Protein AF-A0A6N2AFA0-F1 (afdb_monomer)

Foldseek 3Di:
DDQQLWDWDWDDDDQGIKIKIKGWARPDDNVVSVVVVVVVVVVCCVPVPPPQWDWDDDPTMIMIMHSDDPFQDQDLPDDDDDDDPDDDPDNVQQVVVVVVQLLVQLLCLLPVQQNSKDKDWDQTPPRDIDIDMAGDRSRYHSVSSSVSSVVVD

InterPro domains:
  IPR002902 Gnk2-homologous domain [PF01657] (4-68)
  IPR002902 Gnk2-homologous domain [PF01657] (87-151)
  IPR002902 Gnk2-homologous domain [PS51473] (1-70)
  IPR002902 Gnk2-homologous domain [PS51473] (76-153)
  IPR038408 Gnk2-homologous domain superfamily [G3DSA:3.30.430.20] (1-69)
  IPR038408 Gnk2-homologous domain superfamily [G3DSA:3.30.430.20] (79-153)

Radius of gyration: 17.1 Å; Cα contacts (8 Å, |Δi|>4): 251; chains: 1; bounding box: 39×31×53 Å

Nearest PDB structures (foldseek):
  6grf-assembly1_A  TM=8.816E-01  e=1.588E-07  Arabidopsis thaliana
  6grf-assembly3_C  TM=8.808E-01  e=1.90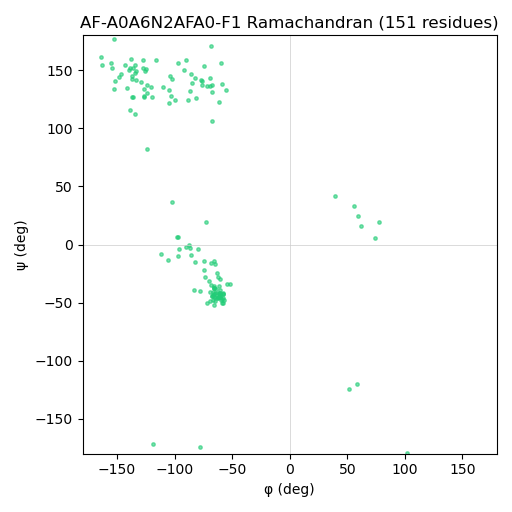7E-07  Arabidopsis thaliana
  6grf-assembly2_B  TM=8.546E-01  e=1.588E-07  Arabidopsis thaliana
  6gre-assembly2_B  TM=7.653E-01  e=1.495E-07  Arabidopsis thaliana
  6gre-assembly1_A  TM=7.034E-01  e=1.907E-07  Arabidopsis thaliana

Secondary structure (DSSP, 8-state):
--TTSEEEEEESSGGG-EEEEEEE-TTS-HHHHHHHHHHHHHHHHHHTTT-SEEEEEETTEEEEEESS--TT-----S-------SPPSSHHHHHHHHHHHHHHHHHHHHHSTTT-EEEEEEE-GGGPEEEEEEE--TTS-HHHHHHHHHT--

Solvent-accessible surface area (backbone atoms only — not comparable to full-atom values): 8879 Å² total; per-residue (Å²): 108,54,99,60,39,40,37,73,52,73,48,74,60,82,93,59,26,37,26,39,43,38,38,30,40,69,92,51,57,66,65,64,27,51,53,41,48,54,52,50,54,56,48,49,59,66,75,48,60,94,51,68,52,52,75,48,84,51,100,43,25,38,43,35,39,24,60,53,90,58,83,60,50,88,69,84,68,90,78,83,91,84,79,79,90,72,80,66,94,48,54,69,62,39,48,54,54,48,52,57,50,50,58,52,29,38,56,49,12,27,67,39,67,67,54,13,39,28,68,56,73,46,81,40,63,94,86,37,73,46,75,51,72,46,73,46,69,53,63,44,53,47,65,50,30,38,57,52,49,60,76,69,109

Organism: Solanum chilense (NCBI:txid4083)

Mean predicted aligned error: 3.6 Å

Structure (mmCIF, N/CA/C/O backbone):
data_AF-A0A6N2AFA0-F1
#
_entry.id   AF-A0A6N2AFA0-F1
#
loop_
_atom_site.group_PDB
_atom_site.id
_atom_site.type_symbol
_atom_site.label_atom_id
_atom_site.label_alt_id
_atom_site.label_comp_id
_atom_site.label_asym_id
_atom_site.label_entity_id
_atom_site.label_seq_id
_atom_site.pdbx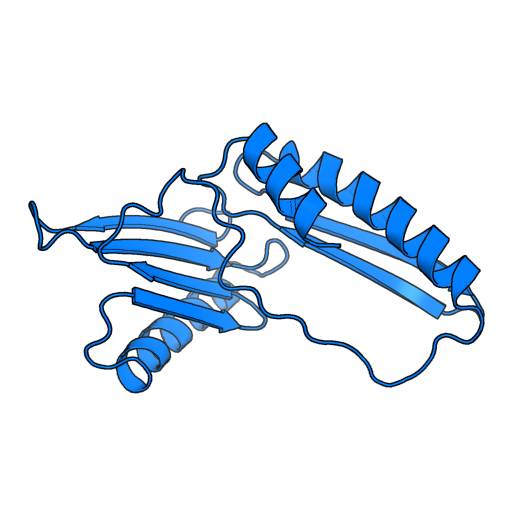_PDB_ins_code
_atom_site.Cartn_x
_atom_site.Cartn_y
_atom_site.Cartn_z
_atom_site.occupancy
_atom_site.B_iso_or_equiv
_atom_site.auth_seq_id
_atom_site.auth_comp_id
_atom_site.auth_asym_id
_atom_site.auth_atom_id
_atom_site.pdbx_PDB_model_num
ATOM 1 N N . MET A 1 1 ? -14.681 7.658 5.934 1.00 85.12 1 MET A N 1
ATOM 2 C CA . MET A 1 1 ? -13.615 7.542 4.925 1.00 85.12 1 MET A CA 1
ATOM 3 C C . MET A 1 1 ? -13.276 8.930 4.442 1.00 85.12 1 MET A C 1
ATOM 5 O O . MET A 1 1 ? -14.205 9.679 4.152 1.00 85.12 1 MET A O 1
ATOM 9 N N . ASP A 1 2 ? -11.996 9.277 4.452 1.00 90.50 2 ASP A N 1
ATOM 10 C CA . ASP A 1 2 ? -11.500 10.573 3.990 1.00 90.50 2 ASP A CA 1
ATOM 11 C C . ASP A 1 2 ? -11.433 10.656 2.451 1.00 90.50 2 ASP A C 1
ATOM 13 O O . ASP A 1 2 ? -11.902 9.763 1.737 1.00 90.50 2 ASP A O 1
ATOM 17 N N . SER A 1 3 ? -10.885 11.757 1.931 1.00 90.00 3 SER A N 1
ATOM 18 C CA . SER A 1 3 ? -10.718 11.983 0.491 1.00 90.00 3 SER A CA 1
ATOM 19 C C . SER A 1 3 ? -9.683 11.069 -0.169 1.00 90.00 3 SER A C 1
ATOM 21 O O . SER A 1 3 ? -9.691 10.966 -1.391 1.00 90.00 3 SER A O 1
ATOM 23 N N . PHE A 1 4 ? -8.819 10.409 0.608 1.00 90.69 4 PHE A N 1
ATOM 24 C CA . PHE A 1 4 ? -7.799 9.474 0.124 1.00 90.69 4 PHE A CA 1
ATOM 25 C C . PHE A 1 4 ? -8.243 8.010 0.238 1.00 90.69 4 PHE A C 1
ATOM 27 O O . PHE A 1 4 ? -7.461 7.101 -0.022 1.00 90.69 4 PHE A O 1
ATOM 34 N N . GLY A 1 5 ? -9.502 7.761 0.611 1.00 94.44 5 GLY A N 1
ATOM 35 C CA . GLY A 1 5 ? -10.035 6.406 0.700 1.00 94.44 5 GLY A CA 1
ATOM 36 C C . GLY A 1 5 ? -9.586 5.653 1.952 1.00 94.44 5 GLY A C 1
ATOM 37 O O . GLY A 1 5 ? -9.673 4.427 1.981 1.00 94.44 5 GLY A O 1
ATOM 38 N N . PHE A 1 6 ? -9.129 6.359 2.989 1.00 96.88 6 PHE A N 1
ATOM 39 C CA . PHE A 1 6 ? -8.726 5.765 4.257 1.00 96.88 6 PHE A CA 1
ATOM 40 C C . PHE A 1 6 ? -9.781 5.973 5.352 1.00 96.88 6 PHE A C 1
ATOM 42 O O . PHE A 1 6 ? -10.511 6.971 5.406 1.00 96.88 6 PHE A O 1
ATOM 49 N N . TYR A 1 7 ? -9.913 4.984 6.229 1.00 96.69 7 TYR A N 1
ATOM 50 C CA . TYR A 1 7 ? -10.758 5.037 7.412 1.00 96.69 7 TYR A CA 1
ATOM 51 C C . TYR A 1 7 ? -10.207 4.110 8.486 1.00 96.69 7 TYR A C 1
ATOM 53 O O . TYR A 1 7 ? -9.928 2.943 8.221 1.00 96.69 7 TYR A O 1
ATOM 61 N N . ASN A 1 8 ? -10.138 4.603 9.716 1.00 96.94 8 ASN A N 1
ATOM 62 C CA . ASN A 1 8 ? -9.902 3.775 10.881 1.00 96.94 8 ASN A CA 1
ATOM 63 C C . ASN A 1 8 ? -10.869 4.148 12.009 1.00 96.94 8 ASN A C 1
ATOM 65 O O . ASN A 1 8 ? -11.423 5.250 12.047 1.00 96.94 8 ASN A O 1
ATOM 69 N N . SER A 1 9 ? -11.138 3.197 12.896 1.00 96.25 9 SER A N 1
ATOM 70 C CA . SER A 1 9 ? -11.951 3.433 14.088 1.00 96.25 9 SER A CA 1
ATOM 71 C C . SER A 1 9 ? -11.745 2.320 15.103 1.00 96.25 9 SER A C 1
ATOM 73 O O . SER A 1 9 ? -11.433 1.191 14.726 1.00 96.25 9 SER A O 1
ATOM 75 N N . SER A 1 10 ? -11.967 2.633 16.376 1.00 96.50 10 SER A N 1
ATOM 76 C CA . SER A 1 10 ? -12.057 1.652 17.453 1.00 96.50 10 SER A CA 1
ATOM 77 C C . SER A 1 10 ? -13.390 1.818 18.172 1.00 96.50 10 SER A C 1
ATOM 79 O O . SER A 1 10 ? -13.816 2.941 18.443 1.00 96.50 10 SER A O 1
ATOM 81 N N . MET A 1 11 ? -14.047 0.708 18.490 1.00 95.25 11 MET A N 1
ATOM 82 C CA . MET A 1 11 ? -15.324 0.680 19.205 1.00 95.25 11 MET A CA 1
ATOM 83 C C . MET A 1 11 ? -15.306 -0.397 20.287 1.00 95.25 11 MET A C 1
ATOM 85 O O . MET A 1 11 ? -14.640 -1.411 20.120 1.00 95.25 11 MET A O 1
ATOM 89 N N . GLY A 1 12 ? -16.072 -0.206 21.362 1.00 93.81 12 GLY A N 1
ATOM 90 C CA . GLY A 1 12 ? -16.128 -1.136 22.496 1.00 93.81 12 GLY A CA 1
ATOM 91 C C . GLY A 1 12 ? -15.312 -0.662 23.700 1.00 93.81 12 GLY A C 1
ATOM 92 O O . GLY A 1 12 ? -14.745 0.430 23.691 1.00 93.81 12 GLY A O 1
ATOM 93 N N . LEU A 1 13 ? -15.310 -1.466 24.765 1.00 90.31 13 LEU A N 1
ATOM 94 C CA . LEU A 1 13 ? -14.609 -1.181 26.018 1.00 90.31 13 LEU A CA 1
ATOM 95 C C . LEU A 1 13 ? -13.839 -2.422 26.474 1.00 90.31 13 LEU A C 1
ATOM 97 O O . LEU A 1 13 ? -14.349 -3.538 26.393 1.00 90.31 13 LEU A O 1
ATOM 101 N N . ASN A 1 14 ? -12.639 -2.223 27.024 1.00 87.69 14 ASN A N 1
ATOM 102 C CA . ASN A 1 14 ? -11.805 -3.293 27.582 1.00 87.69 14 ASN A CA 1
ATOM 103 C C . ASN A 1 14 ? -11.612 -4.453 26.582 1.00 87.69 14 ASN A C 1
ATOM 105 O O . ASN A 1 14 ? -11.177 -4.224 25.453 1.00 87.69 14 ASN A O 1
ATOM 109 N N . SER A 1 15 ? -11.951 -5.685 26.978 1.00 87.31 15 SER A N 1
ATOM 110 C CA . SER A 1 15 ? -11.832 -6.901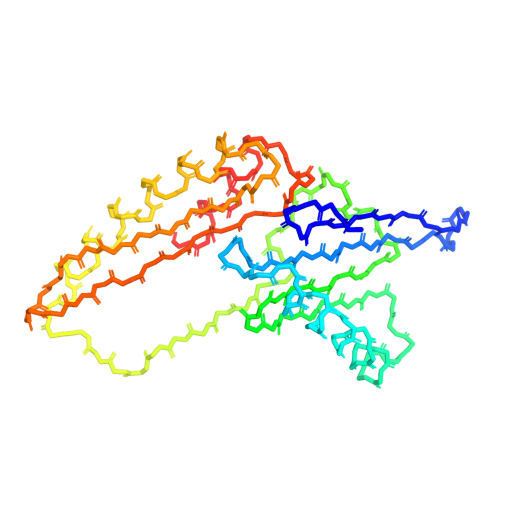 26.163 1.00 87.31 15 SER A CA 1
ATOM 111 C C . SER A 1 15 ? -12.749 -6.945 24.939 1.00 87.31 15 SER A C 1
ATOM 113 O O . SER A 1 15 ? -12.528 -7.782 24.068 1.00 87.31 15 SER A O 1
ATOM 115 N N . ASP A 1 16 ? -13.747 -6.060 24.870 1.00 90.50 16 ASP A N 1
ATOM 116 C CA . ASP A 1 16 ? -14.708 -5.989 23.765 1.00 90.50 16 ASP A CA 1
ATOM 117 C C . ASP A 1 16 ? -14.320 -4.925 22.726 1.00 90.50 16 ASP A C 1
ATOM 119 O O . ASP A 1 16 ? -15.092 -4.630 21.814 1.00 90.50 16 ASP A O 1
ATOM 123 N N . THR A 1 17 ? -13.135 -4.320 22.868 1.00 95.06 17 THR A N 1
ATOM 124 C CA . THR A 1 17 ? -12.626 -3.339 21.906 1.00 95.06 17 THR A CA 1
ATOM 125 C C . THR A 1 17 ? -12.326 -4.013 20.570 1.00 95.06 17 THR A C 1
ATOM 127 O O . THR A 1 17 ? -11.640 -5.031 20.516 1.00 95.06 17 THR A O 1
ATOM 130 N N . VAL A 1 18 ? -12.807 -3.416 19.484 1.00 95.81 18 VAL A N 1
ATOM 131 C CA . VAL A 1 18 ? -12.519 -3.812 18.106 1.00 95.81 18 VAL A CA 1
ATOM 132 C C . VAL A 1 18 ? -12.003 -2.600 17.349 1.00 95.81 18 VAL A C 1
ATOM 134 O O . VAL A 1 18 ? -12.659 -1.560 17.318 1.00 95.81 18 VAL A O 1
ATOM 137 N N . SER A 1 19 ? -10.850 -2.755 16.710 1.00 96.88 19 SER A N 1
ATOM 138 C CA . SER A 1 19 ? -10.262 -1.779 15.801 1.00 96.88 19 SER A CA 1
ATOM 139 C C . SER A 1 19 ? -10.479 -2.203 14.353 1.00 96.88 19 SER A C 1
ATOM 141 O O . SER A 1 19 ? -10.398 -3.387 14.021 1.00 96.88 19 SER A O 1
ATOM 143 N N . VAL A 1 20 ? -10.730 -1.228 13.483 1.00 96.56 20 VAL A N 1
ATOM 144 C CA . VAL A 1 20 ? -10.950 -1.414 12.047 1.00 96.56 20 VAL A CA 1
ATOM 145 C C . VAL A 1 20 ? -10.045 -0.476 11.263 1.00 96.56 20 VAL A C 1
ATOM 147 O O . VAL A 1 20 ? -9.903 0.691 11.624 1.00 96.56 20 VAL A O 1
ATOM 150 N N . ILE A 1 21 ? -9.485 -0.982 10.166 1.00 97.31 21 ILE A N 1
ATOM 151 C CA . ILE A 1 21 ? -8.818 -0.208 9.118 1.00 97.31 21 ILE A CA 1
ATOM 152 C C . ILE A 1 21 ? -9.451 -0.588 7.780 1.00 97.31 21 ILE A C 1
ATOM 154 O O . ILE A 1 21 ? -9.543 -1.764 7.433 1.00 97.31 21 ILE A O 1
ATOM 158 N N . ALA A 1 22 ? -9.875 0.413 7.022 1.00 97.50 22 ALA A N 1
ATOM 159 C CA . ALA A 1 22 ? -10.324 0.298 5.646 1.00 97.50 22 ALA A CA 1
ATOM 160 C C . ALA A 1 22 ? -9.488 1.252 4.796 1.00 97.50 22 ALA A C 1
ATOM 162 O O . ALA A 1 22 ? -9.348 2.427 5.135 1.00 97.50 22 ALA A O 1
ATOM 163 N N . GLN A 1 23 ? -8.936 0.751 3.698 1.00 97.06 23 GLN A N 1
ATOM 164 C CA . GLN A 1 23 ? -8.094 1.551 2.823 1.00 97.06 23 GLN A CA 1
ATOM 165 C C . GLN A 1 23 ? -8.355 1.194 1.367 1.00 97.06 23 GLN A C 1
ATOM 167 O O . GLN A 1 23 ? -8.421 0.020 1.016 1.00 97.06 23 GLN A O 1
ATOM 172 N N . CYS A 1 24 ? -8.484 2.203 0.520 1.00 97.50 24 CYS A N 1
ATOM 173 C CA . CYS A 1 24 ? -8.535 2.031 -0.924 1.00 97.50 24 CYS A CA 1
ATOM 174 C C . CYS A 1 24 ? -7.143 2.105 -1.543 1.00 97.50 24 CYS A C 1
ATOM 176 O O . CYS A 1 24 ? -6.216 2.655 -0.950 1.00 97.50 24 CYS A O 1
ATOM 178 N N . ARG A 1 25 ? -6.990 1.539 -2.739 1.00 97.25 25 ARG A N 1
ATOM 179 C CA . ARG A 1 25 ? -5.770 1.734 -3.523 1.00 97.25 25 ARG A CA 1
ATOM 180 C C . ARG A 1 25 ? -5.684 3.202 -3.967 1.00 97.25 25 ARG A C 1
ATOM 182 O O . ARG A 1 25 ? -6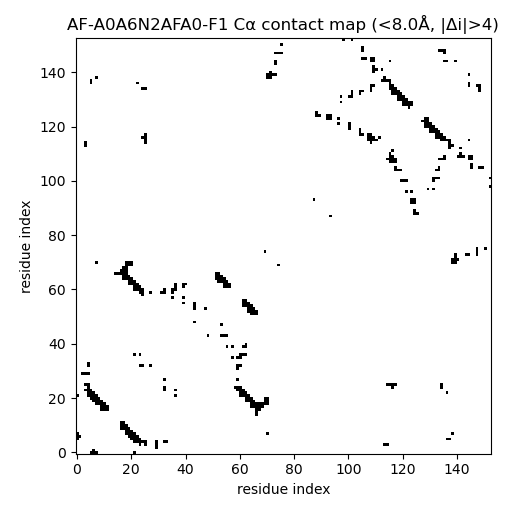.710 3.776 -4.333 1.00 97.25 25 ARG A O 1
ATOM 189 N N . GLY A 1 26 ? -4.508 3.820 -3.883 1.00 96.06 26 GLY A N 1
ATOM 190 C CA . GLY A 1 26 ? -4.361 5.277 -4.006 1.00 96.06 26 GLY A CA 1
ATOM 191 C C . GLY A 1 26 ? -4.765 5.869 -5.364 1.00 96.06 26 GLY A C 1
ATOM 192 O O . GLY A 1 26 ? -5.189 7.016 -5.437 1.00 96.06 26 GLY A O 1
ATOM 193 N N . ASP A 1 27 ? -4.729 5.084 -6.433 1.00 95.69 27 ASP A N 1
ATOM 194 C CA . ASP A 1 27 ? -5.154 5.463 -7.788 1.00 95.69 27 ASP A CA 1
ATOM 195 C C . ASP A 1 27 ? -6.660 5.254 -8.059 1.00 95.69 27 ASP A C 1
ATOM 197 O O . ASP A 1 27 ? -7.152 5.574 -9.145 1.00 95.69 27 ASP A O 1
ATOM 201 N N . VAL A 1 28 ? -7.422 4.716 -7.101 1.00 96.56 28 VAL A N 1
ATOM 202 C CA . VAL A 1 28 ? -8.837 4.373 -7.295 1.00 96.56 28 VAL A CA 1
ATOM 203 C C . VAL A 1 28 ? -9.747 5.567 -7.014 1.00 96.56 28 VAL A C 1
ATOM 205 O O . VAL A 1 28 ? -9.699 6.200 -5.961 1.00 96.56 28 VAL A O 1
ATOM 208 N N . GLN A 1 29 ? -10.683 5.823 -7.933 1.00 95.62 29 GLN A N 1
ATOM 209 C CA . GLN A 1 29 ? -11.723 6.834 -7.739 1.00 95.62 29 GLN A CA 1
ATOM 210 C C . GLN A 1 29 ? -12.581 6.540 -6.501 1.00 95.62 29 GLN A C 1
ATOM 212 O O . GLN A 1 29 ? -13.039 5.415 -6.289 1.00 95.62 29 GLN A O 1
ATOM 217 N N . LEU A 1 30 ? -12.897 7.584 -5.729 1.00 93.19 30 LEU A N 1
ATOM 218 C CA . LEU A 1 30 ? -13.567 7.460 -4.431 1.00 93.19 30 LEU A CA 1
ATOM 219 C C . LEU A 1 30 ? -14.885 6.663 -4.476 1.00 93.19 30 LEU A C 1
ATOM 221 O O . LEU A 1 30 ? -15.202 5.956 -3.522 1.00 93.19 30 LEU A O 1
ATOM 225 N N . GLN A 1 31 ? -15.651 6.741 -5.570 1.00 95.69 31 GLN A N 1
ATOM 226 C CA . GLN A 1 31 ? -16.885 5.961 -5.699 1.00 95.69 31 GLN A CA 1
ATOM 227 C C . GLN A 1 31 ? -16.608 4.456 -5.842 1.00 95.69 31 GLN A C 1
ATOM 229 O O . GLN A 1 31 ? -17.153 3.670 -5.071 1.00 95.69 31 GLN A O 1
ATOM 234 N N . ALA A 1 32 ? -15.700 4.058 -6.738 1.00 97.31 32 ALA A N 1
ATOM 235 C CA . ALA A 1 32 ? -15.295 2.658 -6.898 1.00 97.31 32 ALA A CA 1
ATOM 236 C C . ALA A 1 32 ? -14.662 2.093 -5.611 1.00 97.31 32 ALA A C 1
ATOM 238 O O . ALA A 1 32 ? -14.892 0.944 -5.236 1.00 97.31 32 ALA A O 1
ATOM 239 N N . CYS A 1 33 ? -13.917 2.936 -4.897 1.00 96.56 33 CYS A N 1
ATOM 240 C CA . CYS A 1 33 ? -13.376 2.661 -3.571 1.00 96.56 33 CYS A CA 1
ATOM 241 C C . CYS A 1 33 ? -14.484 2.346 -2.544 1.00 96.56 33 CYS A C 1
ATOM 243 O O . CYS A 1 33 ? -14.443 1.308 -1.877 1.00 96.56 33 CYS A O 1
ATOM 245 N N . ARG A 1 34 ? -15.526 3.185 -2.452 1.00 96.00 34 ARG A N 1
ATOM 246 C CA . ARG A 1 34 ? -16.678 2.954 -1.559 1.00 96.00 34 ARG A CA 1
ATOM 247 C C . ARG A 1 34 ? -17.417 1.660 -1.892 1.00 96.00 34 ARG A C 1
ATOM 249 O O . ARG A 1 34 ? -17.773 0.913 -0.979 1.00 96.00 34 ARG A O 1
ATOM 256 N N . ASP A 1 35 ? -17.607 1.381 -3.178 1.00 97.62 35 ASP A N 1
ATOM 257 C CA . ASP A 1 35 ? -18.267 0.159 -3.639 1.00 97.62 35 ASP A CA 1
ATOM 258 C C . ASP A 1 35 ? -17.443 -1.087 -3.269 1.00 97.62 35 ASP A C 1
ATOM 260 O O . ASP A 1 35 ? -17.993 -2.068 -2.757 1.00 97.62 35 ASP A O 1
ATOM 264 N N . CYS A 1 36 ? -16.115 -1.025 -3.431 1.00 98.31 36 CYS A N 1
ATOM 265 C CA . CYS A 1 36 ? -15.197 -2.079 -2.997 1.00 98.31 36 CYS A CA 1
ATOM 266 C C . CYS A 1 36 ? -15.318 -2.345 -1.493 1.00 98.31 36 CYS A C 1
ATOM 268 O O . CYS A 1 36 ? -15.540 -3.486 -1.088 1.00 98.31 36 CYS A O 1
ATOM 270 N N . ILE A 1 37 ? -15.255 -1.302 -0.660 1.00 98.00 37 ILE A N 1
ATOM 271 C CA . ILE A 1 37 ? -15.327 -1.438 0.802 1.00 98.00 37 ILE A CA 1
ATOM 272 C C . ILE A 1 37 ? -16.684 -1.985 1.259 1.00 98.00 37 ILE A C 1
ATOM 274 O O . ILE A 1 37 ? -16.736 -2.823 2.164 1.00 98.00 37 ILE A O 1
ATOM 278 N N . SER A 1 38 ? -17.783 -1.578 0.621 1.00 97.56 38 SER A N 1
ATOM 279 C CA . SER A 1 38 ? -19.117 -2.115 0.919 1.00 97.56 38 SER A CA 1
ATOM 280 C C . SER A 1 38 ? -19.199 -3.619 0.628 1.00 97.56 38 SER A C 1
ATOM 282 O O . SER A 1 38 ? -19.646 -4.410 1.467 1.00 97.56 38 SER A O 1
ATOM 284 N N . ASN A 1 39 ? -18.681 -4.047 -0.527 1.00 98.12 39 ASN A N 1
ATOM 285 C CA . ASN A 1 39 ? -18.632 -5.462 -0.897 1.00 98.12 39 ASN A CA 1
ATOM 286 C C . ASN A 1 39 ? -17.687 -6.267 0.008 1.00 98.12 39 ASN A C 1
ATOM 288 O O . ASN A 1 39 ? -18.070 -7.337 0.487 1.00 98.12 39 ASN A O 1
ATOM 292 N N . ALA A 1 40 ? -16.501 -5.733 0.306 1.00 97.88 40 ALA A N 1
ATOM 293 C CA . ALA A 1 40 ? -15.534 -6.325 1.225 1.00 97.88 40 ALA A CA 1
ATOM 294 C C . ALA A 1 40 ? -16.128 -6.529 2.626 1.00 97.88 40 ALA A C 1
ATOM 296 O O . ALA A 1 40 ? -15.959 -7.594 3.220 1.00 97.88 40 ALA A O 1
ATOM 297 N N . THR A 1 41 ? -16.885 -5.547 3.126 1.00 96.81 41 THR A N 1
ATOM 298 C CA . THR A 1 41 ? -17.567 -5.614 4.429 1.00 96.81 41 THR A CA 1
ATOM 299 C C . THR A 1 41 ? -18.587 -6.747 4.469 1.00 96.81 41 THR A C 1
ATOM 301 O O . THR A 1 41 ? -18.606 -7.540 5.408 1.00 96.81 41 THR A O 1
ATOM 304 N N . ARG A 1 42 ? -19.418 -6.886 3.429 1.00 97.44 42 ARG A N 1
ATOM 305 C CA . ARG A 1 42 ? -20.364 -8.009 3.335 1.00 97.44 42 ARG A CA 1
ATOM 306 C C . ARG A 1 42 ? -19.637 -9.353 3.303 1.00 97.44 42 ARG A C 1
ATOM 308 O O . ARG A 1 42 ? -20.023 -10.275 4.019 1.00 97.44 42 ARG A O 1
ATOM 315 N N . LYS A 1 43 ? -18.576 -9.455 2.498 1.00 97.81 43 LYS A N 1
ATOM 316 C CA . LYS A 1 43 ? -17.854 -10.711 2.283 1.00 97.81 43 LYS A CA 1
ATOM 317 C C . LYS A 1 43 ? -17.079 -11.165 3.517 1.00 97.81 43 LYS A C 1
ATOM 319 O O . LYS A 1 43 ? -17.102 -12.349 3.842 1.00 97.81 43 LYS A O 1
ATOM 324 N N . ILE A 1 44 ? -16.427 -10.243 4.226 1.00 96.56 44 ILE A N 1
ATOM 325 C CA . ILE A 1 44 ? -15.636 -10.591 5.411 1.00 96.56 44 ILE A CA 1
ATOM 326 C C . ILE A 1 44 ? -16.530 -11.113 6.544 1.00 96.56 44 ILE A C 1
ATOM 328 O O . ILE A 1 44 ? -16.158 -12.063 7.224 1.00 96.56 44 ILE A O 1
ATOM 332 N N . LEU A 1 45 ? -17.745 -10.571 6.694 1.00 94.81 45 LEU A N 1
ATOM 333 C CA . LEU A 1 45 ? -18.723 -11.046 7.680 1.00 94.81 45 LEU A CA 1
ATOM 334 C C . LEU A 1 45 ? -19.304 -12.425 7.326 1.00 94.81 45 LEU A C 1
ATOM 336 O O . LEU A 1 45 ? -19.635 -13.201 8.223 1.00 94.81 45 LEU A O 1
ATOM 340 N N . GLU A 1 46 ? -19.416 -12.736 6.033 1.00 96.69 46 GLU A N 1
ATOM 341 C CA . GLU A 1 46 ? -19.859 -14.041 5.532 1.00 96.69 46 GLU A CA 1
ATOM 342 C C . GLU A 1 46 ? -18.784 -15.120 5.746 1.00 96.69 46 GLU A C 1
ATOM 344 O O . GLU A 1 46 ? -19.064 -16.180 6.306 1.00 96.69 46 GLU A O 1
ATOM 349 N N . VAL A 1 47 ? -17.545 -14.845 5.325 1.00 97.06 47 VAL A N 1
ATOM 350 C CA . VAL A 1 47 ? -16.451 -15.830 5.284 1.00 97.06 47 VAL A CA 1
ATOM 351 C C . VAL A 1 47 ? -15.761 -15.987 6.641 1.00 97.06 47 VAL A C 1
ATOM 353 O O . VAL A 1 47 ? -15.422 -17.099 7.044 1.00 97.06 47 VAL A O 1
ATOM 356 N N . CYS A 1 48 ? -15.561 -14.893 7.379 1.00 96.19 48 CYS A N 1
ATOM 357 C CA . CYS A 1 48 ? -14.808 -14.874 8.637 1.00 96.19 48 CYS A CA 1
ATOM 358 C C . CYS A 1 48 ? -15.727 -14.840 9.866 1.00 96.19 48 CYS A C 1
ATOM 360 O O . CYS A 1 48 ? -15.422 -14.211 10.882 1.00 96.19 48 CYS A O 1
ATOM 362 N N . ARG A 1 49 ? -16.864 -15.540 9.796 1.00 93.75 49 ARG A N 1
ATOM 363 C CA . ARG A 1 49 ? -17.854 -15.556 10.875 1.00 93.75 49 ARG A CA 1
ATOM 364 C C . ARG A 1 49 ? -17.224 -15.993 12.206 1.00 93.75 49 ARG A C 1
ATOM 366 O O . ARG A 1 49 ? -16.505 -16.991 12.268 1.00 93.75 49 ARG A O 1
ATOM 373 N N . TYR A 1 50 ? -17.509 -15.241 13.271 1.00 92.62 50 TYR A N 1
ATOM 374 C CA . TYR A 1 50 ? -17.023 -15.484 14.640 1.00 92.62 50 TYR A CA 1
ATOM 375 C C . TYR A 1 50 ? -15.495 -15.419 14.825 1.00 92.62 50 TYR A C 1
ATOM 377 O O . TYR A 1 50 ? -14.975 -15.888 15.839 1.00 92.62 50 TYR A O 1
ATOM 385 N N . LYS A 1 51 ? -14.752 -14.850 13.868 1.00 96.00 51 LYS A N 1
ATOM 386 C CA . LYS A 1 51 ? -13.313 -14.606 14.026 1.00 96.00 51 LYS A CA 1
ATOM 387 C C . LYS A 1 51 ? -13.080 -13.287 14.750 1.00 96.00 51 LYS A C 1
ATOM 389 O O . LYS A 1 51 ? -13.762 -12.307 14.470 1.00 96.00 51 LYS A O 1
ATOM 394 N N . ARG A 1 52 ? -12.104 -13.273 15.663 1.00 93.94 52 ARG A N 1
ATOM 395 C CA . ARG A 1 52 ? -11.708 -12.082 16.437 1.00 93.94 52 ARG A CA 1
ATOM 396 C C . ARG A 1 52 ? -10.922 -11.061 15.613 1.00 93.94 52 ARG A C 1
ATOM 398 O O . ARG A 1 52 ? -10.907 -9.885 15.947 1.00 93.94 52 ARG A O 1
ATOM 405 N N . TRP A 1 53 ? -10.323 -11.515 14.520 1.00 95.44 53 TRP A N 1
ATOM 406 C CA . TRP A 1 53 ? -9.686 -10.672 13.525 1.00 95.44 53 TRP A CA 1
ATOM 407 C C . TRP A 1 53 ? -9.916 -11.258 12.134 1.00 95.44 53 TRP A C 1
ATOM 409 O O . TRP A 1 53 ? -10.116 -12.469 11.987 1.00 95.44 53 TRP A O 1
ATOM 419 N N . ALA A 1 54 ? -9.881 -10.400 11.123 1.00 96.75 54 ALA A N 1
ATOM 420 C CA . ALA A 1 54 ? -9.811 -10.805 9.728 1.00 96.75 54 ALA A CA 1
ATOM 421 C C . ALA A 1 54 ? -9.192 -9.690 8.883 1.00 96.75 54 ALA A C 1
ATOM 423 O O . ALA A 1 54 ? -9.239 -8.513 9.245 1.00 96.75 54 ALA A O 1
ATOM 424 N N . LEU A 1 55 ? -8.630 -10.082 7.744 1.00 96.12 55 LEU A N 1
ATOM 425 C CA . LEU A 1 55 ? -8.043 -9.195 6.750 1.00 96.12 55 LEU A CA 1
ATOM 426 C C . LEU A 1 55 ? -8.479 -9.664 5.363 1.00 96.12 55 LEU A C 1
ATOM 428 O O . LEU A 1 55 ? -8.323 -10.839 5.030 1.00 96.12 55 LEU A O 1
ATOM 432 N N . GLY A 1 56 ? -9.042 -8.755 4.575 1.00 95.56 56 GLY A N 1
ATOM 433 C CA . GLY A 1 56 ? -9.408 -8.985 3.183 1.00 95.56 56 GLY A CA 1
ATOM 434 C C . GLY A 1 56 ? -8.663 -8.025 2.268 1.00 95.56 56 GLY A C 1
ATOM 435 O O . GLY A 1 56 ? -8.737 -6.815 2.479 1.00 95.56 56 GLY A O 1
ATOM 436 N N . TYR A 1 57 ? -7.994 -8.575 1.256 1.00 93.62 57 TYR A N 1
ATOM 437 C CA . TYR A 1 57 ? -7.377 -7.839 0.155 1.00 93.62 57 TYR A CA 1
ATOM 438 C C . TYR A 1 57 ? -8.229 -7.998 -1.106 1.00 93.62 57 TYR A C 1
ATOM 440 O O . TYR A 1 57 ? -8.632 -9.112 -1.443 1.00 93.62 57 TYR A O 1
ATOM 448 N N . TYR A 1 58 ? -8.494 -6.888 -1.786 1.00 95.12 58 TYR A N 1
ATOM 449 C CA . TYR A 1 58 ? -9.232 -6.811 -3.042 1.00 95.12 58 TYR A CA 1
ATOM 450 C C . TYR A 1 58 ? -8.525 -5.821 -3.972 1.00 95.12 58 TYR A C 1
ATOM 452 O O . TYR A 1 58 ? -7.816 -4.933 -3.502 1.00 95.12 58 TYR A O 1
ATOM 460 N N . ASP A 1 59 ? -8.774 -5.918 -5.277 1.00 92.25 59 ASP A N 1
ATOM 461 C CA . ASP A 1 59 ? -8.065 -5.132 -6.300 1.00 92.25 59 ASP A CA 1
ATOM 462 C C . ASP A 1 59 ? -8.059 -3.618 -6.036 1.00 92.25 59 ASP A C 1
ATOM 464 O O . ASP A 1 59 ? -7.089 -2.930 -6.357 1.00 92.25 59 ASP A O 1
ATOM 468 N N . HIS A 1 60 ? -9.140 -3.098 -5.446 1.00 97.38 60 HIS A N 1
ATOM 469 C CA . HIS A 1 60 ? -9.340 -1.668 -5.208 1.00 97.38 60 HIS A CA 1
ATOM 470 C C . HIS A 1 60 ? -9.310 -1.259 -3.730 1.00 97.38 60 HIS A C 1
ATOM 472 O O . HIS A 1 60 ? -9.366 -0.062 -3.438 1.00 97.38 60 HIS A O 1
ATOM 478 N N . CYS A 1 61 ? -9.277 -2.209 -2.791 1.00 97.56 61 CYS A N 1
ATOM 479 C CA . CYS A 1 61 ? -9.343 -1.899 -1.366 1.00 97.56 61 CYS A CA 1
ATOM 480 C C . CYS A 1 61 ? -8.905 -3.056 -0.459 1.00 97.56 61 CYS A C 1
ATOM 482 O O . CYS A 1 61 ? -8.937 -4.225 -0.831 1.00 97.56 61 CYS A O 1
ATOM 484 N N . MET A 1 6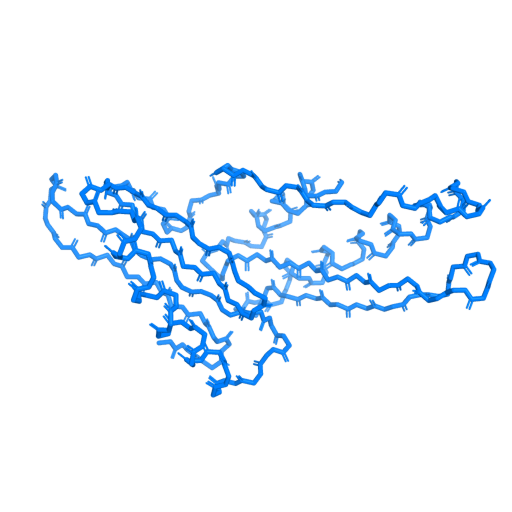2 ? -8.580 -2.727 0.788 1.00 96.25 62 MET A N 1
ATOM 485 C CA . MET A 1 62 ? -8.395 -3.671 1.881 1.00 96.25 62 MET A CA 1
ATOM 486 C C . MET A 1 62 ? -9.291 -3.316 3.071 1.00 96.25 62 MET A C 1
ATOM 488 O O . MET A 1 62 ? -9.609 -2.148 3.314 1.00 96.25 62 MET A O 1
ATOM 492 N N . LEU A 1 63 ? -9.676 -4.335 3.837 1.00 96.94 63 LEU A N 1
ATOM 493 C CA . LEU A 1 63 ? -10.414 -4.192 5.091 1.00 96.94 63 LEU A CA 1
ATOM 494 C C . LEU A 1 63 ? -9.819 -5.124 6.148 1.00 96.94 63 LEU A C 1
ATO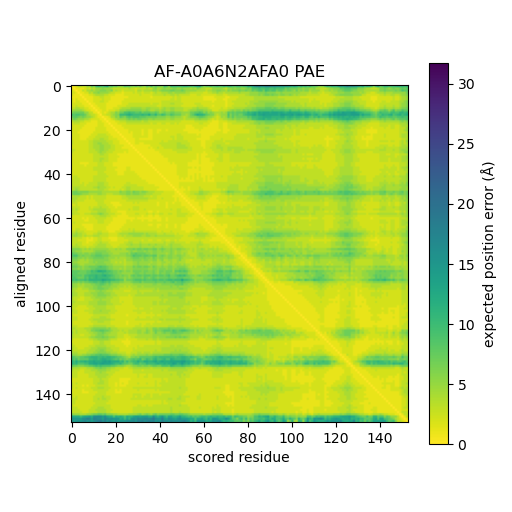M 496 O O . LEU A 1 63 ? -9.713 -6.329 5.924 1.00 96.94 63 LEU A O 1
ATOM 500 N N . ARG A 1 64 ? -9.469 -4.570 7.309 1.00 96.69 64 ARG A N 1
ATOM 501 C CA . ARG A 1 64 ? -8.954 -5.296 8.471 1.00 96.69 64 ARG A CA 1
ATOM 502 C C . ARG A 1 64 ? -9.784 -4.954 9.693 1.00 96.69 64 ARG A C 1
ATOM 504 O O . ARG A 1 64 ? -10.014 -3.778 9.957 1.00 96.69 64 ARG A O 1
ATOM 511 N N . TYR A 1 65 ? -10.169 -5.959 10.467 1.00 96.75 65 TYR A N 1
ATOM 512 C CA . TYR A 1 65 ? -10.630 -5.756 11.837 1.00 96.75 65 TYR A CA 1
ATOM 513 C C . TYR A 1 65 ? -9.862 -6.667 12.790 1.00 96.75 65 TYR A C 1
ATOM 515 O O . TYR A 1 65 ? -9.402 -7.740 12.393 1.00 96.75 65 TYR A O 1
ATOM 523 N N . SER A 1 66 ? -9.716 -6.242 14.039 1.00 95.94 66 SER A N 1
ATOM 524 C CA . SER A 1 66 ? -9.074 -7.024 15.095 1.00 95.94 66 SER A CA 1
ATOM 525 C C . SER A 1 66 ? -9.592 -6.605 16.464 1.00 95.94 66 SER A C 1
ATOM 527 O O . SER A 1 66 ? -9.965 -5.451 16.659 1.00 95.94 66 SER A O 1
ATOM 529 N N . ASN A 1 67 ? -9.578 -7.527 17.422 1.00 95.00 67 ASN A N 1
ATOM 530 C CA . ASN A 1 67 ? -9.745 -7.219 18.842 1.00 95.00 67 ASN A CA 1
ATOM 531 C C . ASN A 1 67 ? -8.447 -6.696 19.496 1.00 95.00 67 ASN A C 1
ATOM 533 O O . ASN A 1 67 ? -8.430 -6.382 20.682 1.00 95.00 67 ASN A O 1
ATOM 537 N N . GLU A 1 68 ? -7.347 -6.668 18.744 1.00 92.81 68 GLU A N 1
ATOM 538 C CA . GLU A 1 68 ? -6.075 -6.060 19.134 1.00 92.81 68 GLU A CA 1
ATOM 539 C C . GLU A 1 68 ? -5.946 -4.647 18.552 1.00 92.81 68 GLU A C 1
ATOM 541 O O . GLU A 1 68 ? -6.536 -4.325 17.516 1.00 92.81 68 GLU A O 1
ATOM 546 N N . SER A 1 69 ? -5.120 -3.814 19.187 1.00 90.62 69 SER A N 1
ATOM 547 C CA . SER A 1 69 ? -4.800 -2.474 18.696 1.00 90.62 69 SER A CA 1
ATOM 548 C C . SER A 1 69 ? -3.980 -2.557 17.407 1.00 90.62 69 SER A C 1
ATOM 550 O O . SER A 1 69 ? -2.793 -2.866 17.443 1.00 90.62 69 SER A O 1
ATOM 552 N N . ILE A 1 70 ? -4.602 -2.257 16.266 1.00 94.88 70 ILE A N 1
ATOM 553 C CA . ILE A 1 70 ? -3.940 -2.270 14.945 1.00 94.88 70 ILE A CA 1
ATOM 554 C C . ILE A 1 70 ? -3.659 -0.874 14.381 1.00 94.88 70 ILE A C 1
ATOM 556 O O . ILE A 1 70 ? -2.914 -0.758 13.420 1.00 94.88 70 ILE A O 1
ATOM 560 N N . ILE A 1 71 ? -4.255 0.174 14.955 1.00 96.12 71 ILE A N 1
ATOM 561 C CA . ILE A 1 71 ? -4.125 1.547 14.451 1.00 96.12 71 ILE A CA 1
ATOM 562 C C . ILE A 1 71 ? -2.808 2.152 14.940 1.00 96.12 71 ILE A C 1
ATOM 564 O O . ILE A 1 71 ? -2.561 2.188 16.144 1.00 96.12 71 ILE A O 1
ATOM 568 N N . GLY A 1 72 ? -1.998 2.651 14.009 1.00 95.69 72 GLY A N 1
ATOM 569 C CA . GLY A 1 72 ? -0.697 3.265 14.269 1.00 95.69 72 GLY A CA 1
ATOM 570 C C . GLY A 1 72 ? 0.402 2.263 14.624 1.00 95.69 72 GLY A C 1
ATOM 571 O O . GLY A 1 72 ? 1.508 2.676 14.954 1.00 95.69 72 GLY A O 1
ATOM 572 N N . ASN A 1 73 ? 0.115 0.960 14.557 1.00 94.69 73 ASN A N 1
ATOM 573 C CA . ASN A 1 73 ? 1.069 -0.096 14.875 1.00 94.69 73 ASN A CA 1
ATOM 574 C C . ASN A 1 73 ? 1.565 -0.754 13.586 1.00 94.69 73 ASN A C 1
ATOM 576 O O . ASN A 1 73 ? 0.776 -1.311 12.821 1.00 94.69 73 ASN A O 1
ATOM 580 N N . LEU A 1 74 ? 2.882 -0.728 13.370 1.00 93.25 74 LEU A N 1
ATOM 581 C CA . LEU A 1 74 ? 3.518 -1.422 12.254 1.00 93.25 74 LEU A CA 1
ATOM 582 C C . LEU A 1 74 ? 3.270 -2.933 12.360 1.00 93.25 74 LEU A C 1
ATOM 584 O O . LEU A 1 74 ? 3.644 -3.572 13.344 1.00 93.25 74 LEU A O 1
ATOM 588 N N . ALA A 1 75 ? 2.667 -3.509 11.321 1.00 90.25 75 ALA A N 1
ATOM 589 C CA . ALA A 1 75 ? 2.458 -4.944 11.201 1.00 90.25 75 ALA A CA 1
ATOM 590 C C . ALA A 1 75 ? 2.728 -5.393 9.762 1.00 90.25 75 ALA A C 1
ATOM 592 O O . ALA A 1 75 ? 1.982 -5.036 8.854 1.00 90.25 75 ALA A O 1
ATOM 593 N N . THR A 1 76 ? 3.753 -6.224 9.576 1.00 87.94 76 THR A N 1
ATOM 594 C CA . THR A 1 76 ? 4.103 -6.841 8.282 1.00 87.94 76 THR A CA 1
ATOM 595 C C . THR A 1 76 ? 3.417 -8.194 8.061 1.00 87.94 76 THR A C 1
ATOM 597 O O . THR A 1 76 ? 3.572 -8.813 7.016 1.00 87.94 76 THR A O 1
ATOM 600 N N . GLN A 1 77 ? 2.638 -8.669 9.040 1.00 87.69 77 GLN A N 1
ATOM 601 C CA . GLN A 1 77 ? 1.916 -9.940 8.985 1.00 87.69 77 GLN A CA 1
ATOM 602 C C . GLN A 1 77 ? 0.409 -9.758 9.271 1.00 87.69 77 GLN A C 1
ATOM 604 O O . GLN A 1 77 ? 0.025 -8.884 10.064 1.00 87.69 77 GLN A O 1
ATOM 609 N N . PRO A 1 78 ? -0.462 -10.605 8.681 1.00 87.19 78 PRO A N 1
ATOM 610 C CA . PRO A 1 78 ? -0.134 -11.694 7.751 1.00 87.19 78 PRO A CA 1
ATOM 611 C C . PRO A 1 78 ? 0.191 -11.201 6.331 1.00 87.19 78 PRO A C 1
ATOM 613 O O . PRO A 1 78 ? -0.483 -10.312 5.818 1.00 87.19 78 PRO A O 1
ATOM 616 N N . GLU A 1 79 ? 1.169 -11.833 5.687 1.00 86.88 79 GLU A N 1
ATOM 617 C CA . GLU A 1 79 ? 1.587 -11.533 4.312 1.00 86.88 79 GLU A CA 1
ATOM 618 C C . GLU A 1 79 ? 0.850 -12.391 3.259 1.00 86.88 79 GLU A C 1
ATOM 620 O O . GLU A 1 79 ? 0.442 -13.540 3.501 1.00 86.88 79 GLU A O 1
ATOM 625 N N . ARG A 1 80 ? 0.670 -11.829 2.057 1.00 87.38 80 ARG A N 1
ATOM 626 C CA . ARG A 1 80 ? 0.159 -12.529 0.872 1.00 87.38 80 ARG A CA 1
ATOM 627 C C . ARG A 1 80 ? 1.005 -12.186 -0.350 1.00 87.38 80 ARG A C 1
ATOM 629 O O . ARG A 1 80 ? 0.924 -11.072 -0.849 1.00 87.38 80 ARG A O 1
ATOM 636 N N . ILE A 1 81 ? 1.735 -13.178 -0.856 1.00 89.00 81 ILE A N 1
ATOM 637 C CA . ILE A 1 81 ? 2.553 -13.068 -2.068 1.00 89.00 81 ILE A CA 1
ATOM 638 C C . ILE A 1 81 ? 1.818 -13.749 -3.226 1.00 89.00 81 ILE A C 1
ATOM 640 O O . ILE A 1 81 ? 1.403 -14.905 -3.114 1.00 89.00 81 ILE A O 1
ATOM 644 N N . LEU A 1 82 ? 1.663 -13.030 -4.336 1.00 89.69 82 LEU A N 1
ATOM 645 C CA . LEU A 1 82 ? 1.178 -13.550 -5.613 1.00 89.69 82 LEU A CA 1
ATOM 646 C C . LEU A 1 82 ? 2.266 -13.307 -6.658 1.00 89.69 82 LEU A C 1
ATOM 648 O O . LEU A 1 82 ? 2.830 -12.219 -6.705 1.00 89.69 82 LEU A O 1
ATOM 652 N N . PHE A 1 83 ? 2.552 -14.302 -7.493 1.00 90.06 83 PHE A N 1
ATOM 653 C CA . PHE A 1 83 ? 3.597 -14.204 -8.509 1.00 90.06 83 PHE A CA 1
ATOM 654 C C . PHE A 1 83 ? 3.105 -14.708 -9.864 1.00 90.06 83 PHE A C 1
ATOM 656 O O . PHE A 1 83 ? 2.253 -15.597 -9.953 1.00 90.06 83 PHE A O 1
ATOM 663 N N . ASN A 1 84 ? 3.661 -14.129 -10.926 1.00 88.81 84 ASN A N 1
ATOM 664 C CA . ASN A 1 84 ? 3.537 -14.670 -12.270 1.00 88.81 84 ASN A CA 1
ATOM 665 C C . ASN A 1 84 ? 4.486 -15.873 -12.410 1.00 88.81 84 ASN A C 1
ATOM 667 O O . ASN A 1 84 ? 5.620 -15.822 -11.946 1.00 88.81 84 ASN A O 1
ATOM 671 N N . ILE A 1 85 ? 4.021 -16.952 -13.040 1.00 92.44 85 ILE A N 1
ATOM 672 C CA . ILE A 1 85 ? 4.822 -18.162 -13.292 1.00 92.44 85 ILE A CA 1
ATOM 673 C C . ILE A 1 85 ? 5.660 -18.075 -14.577 1.00 92.44 85 ILE A C 1
ATOM 675 O O . ILE A 1 85 ? 6.454 -18.972 -14.851 1.00 92.44 85 ILE A O 1
ATOM 679 N N . ALA A 1 86 ? 5.454 -17.041 -15.395 1.00 90.56 86 ALA A N 1
ATOM 680 C CA . ALA A 1 86 ? 6.264 -16.782 -16.575 1.00 90.56 86 ALA A CA 1
ATOM 681 C C . ALA A 1 86 ? 7.620 -16.179 -16.185 1.00 90.56 86 ALA A C 1
ATOM 683 O O . ALA A 1 86 ? 7.697 -15.322 -15.307 1.00 90.56 86 ALA A O 1
ATOM 684 N N . ASN A 1 87 ? 8.675 -16.598 -16.882 1.00 88.62 87 ASN A N 1
ATOM 685 C CA . ASN A 1 87 ? 10.013 -16.049 -16.691 1.00 88.62 87 ASN A CA 1
ATOM 686 C C . ASN A 1 87 ? 10.182 -14.740 -17.469 1.00 88.62 87 ASN A C 1
ATOM 688 O O . ASN A 1 87 ? 9.714 -14.630 -18.604 1.00 88.62 87 ASN A O 1
ATOM 692 N N . ALA A 1 88 ? 10.913 -13.792 -16.883 1.00 89.31 88 ALA A N 1
ATOM 693 C CA . ALA A 1 88 ? 11.465 -12.663 -17.621 1.00 89.31 88 ALA A CA 1
ATOM 694 C C . ALA A 1 88 ? 12.572 -13.154 -18.567 1.00 89.31 88 ALA A C 1
ATOM 696 O O . ALA A 1 88 ? 13.335 -14.057 -18.218 1.00 89.31 88 ALA A O 1
ATOM 697 N N . SER A 1 89 ? 12.672 -12.565 -19.757 1.00 88.38 89 SER A N 1
ATOM 698 C CA . SER A 1 89 ? 13.693 -12.952 -20.737 1.00 88.38 89 SER A CA 1
ATOM 699 C C . SER A 1 89 ? 15.115 -12.580 -20.306 1.00 88.38 89 SER A C 1
ATOM 701 O O . SER A 1 89 ? 16.042 -13.343 -20.565 1.00 88.38 89 SER A O 1
ATOM 703 N N . SER A 1 90 ? 15.267 -11.447 -19.608 1.00 93.75 90 SER A N 1
ATOM 704 C CA . SER A 1 90 ? 16.520 -10.982 -18.994 1.00 93.75 90 SER A CA 1
ATOM 705 C C . SER A 1 90 ? 16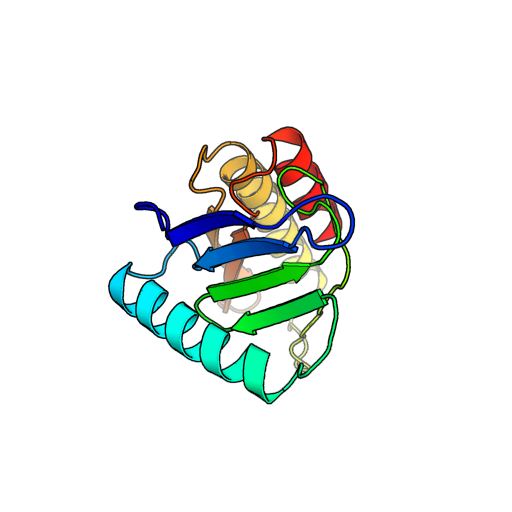.293 -10.754 -17.493 1.00 93.75 90 SER A C 1
ATOM 707 O O . SER A 1 90 ? 16.016 -9.624 -17.089 1.00 93.75 90 SER A O 1
ATOM 709 N N . PRO A 1 91 ? 16.344 -11.811 -16.658 1.00 92.81 91 PRO A N 1
ATOM 710 C CA . PRO A 1 91 ? 15.963 -11.723 -15.247 1.00 92.81 91 PRO A CA 1
ATOM 711 C C . PRO A 1 91 ? 16.761 -10.694 -14.444 1.00 92.81 91 PRO A C 1
ATOM 713 O O . PRO A 1 91 ? 16.162 -9.945 -13.680 1.00 92.81 91 PRO A O 1
ATOM 716 N N . ASP A 1 92 ? 18.079 -10.626 -14.641 1.00 94.81 92 ASP A N 1
ATOM 717 C CA . ASP A 1 92 ? 18.945 -9.731 -13.863 1.00 94.81 92 ASP A CA 1
ATOM 718 C C . ASP A 1 92 ? 18.670 -8.251 -14.179 1.00 94.81 92 ASP A C 1
ATOM 720 O O . ASP A 1 92 ? 18.531 -7.441 -13.268 1.00 94.81 92 ASP A O 1
ATOM 724 N N . GLU A 1 93 ? 18.524 -7.907 -15.463 1.00 94.69 93 GLU A N 1
ATOM 725 C CA . GLU A 1 93 ? 18.183 -6.547 -15.912 1.00 94.69 93 GLU A CA 1
ATOM 726 C C . GLU A 1 93 ? 16.779 -6.148 -15.438 1.00 94.69 93 GLU A C 1
ATOM 728 O O . GLU A 1 93 ? 16.594 -5.078 -14.865 1.00 94.69 93 GLU A O 1
ATOM 733 N N . PHE A 1 94 ? 15.804 -7.054 -15.583 1.00 94.19 94 PHE A N 1
ATOM 734 C CA . PHE A 1 94 ? 14.445 -6.839 -15.089 1.00 94.19 94 PHE A CA 1
ATOM 735 C C . PHE A 1 94 ? 14.420 -6.564 -13.581 1.00 94.19 94 PHE A C 1
ATOM 737 O O . PHE A 1 94 ? 13.740 -5.637 -13.140 1.00 94.19 94 PHE A O 1
ATOM 744 N N . MET A 1 95 ? 15.145 -7.363 -12.791 1.00 93.75 95 MET A N 1
ATOM 745 C CA . MET A 1 95 ? 15.210 -7.191 -11.340 1.00 93.75 95 MET A CA 1
ATOM 746 C C . MET A 1 95 ? 15.902 -5.885 -10.960 1.00 93.75 95 MET A C 1
ATOM 748 O O . MET A 1 95 ? 15.384 -5.168 -10.111 1.00 93.75 95 MET A O 1
ATOM 752 N N . GLN A 1 96 ? 17.001 -5.525 -11.626 1.00 94.94 96 GLN A N 1
ATOM 753 C CA . GLN A 1 96 ? 17.703 -4.267 -11.372 1.00 94.94 96 GLN A CA 1
ATOM 754 C C . GLN A 1 96 ? 16.810 -3.038 -11.625 1.00 94.94 96 GLN A C 1
ATOM 756 O O . GLN A 1 96 ? 16.769 -2.115 -10.802 1.00 94.94 96 GLN A O 1
ATOM 761 N N . ASP A 1 97 ? 16.075 -3.027 -12.740 1.00 94.75 97 ASP A N 1
ATOM 762 C CA . ASP A 1 97 ? 15.144 -1.945 -13.078 1.00 94.75 97 ASP A CA 1
ATOM 763 C C . ASP A 1 97 ? 13.961 -1.889 -12.100 1.00 94.75 97 ASP A C 1
ATOM 765 O O . ASP A 1 97 ? 13.539 -0.805 -11.676 1.00 94.75 97 ASP A O 1
ATOM 769 N N . LEU A 1 98 ? 13.434 -3.055 -11.711 1.00 95.12 98 LEU A N 1
ATOM 770 C CA . LEU A 1 98 ? 12.340 -3.168 -10.752 1.00 95.12 98 LEU A CA 1
ATOM 771 C C . LEU A 1 98 ? 12.752 -2.679 -9.356 1.00 95.12 98 LEU A C 1
ATOM 773 O O . LEU A 1 98 ? 12.036 -1.862 -8.780 1.00 95.12 98 LEU A O 1
ATOM 777 N N . GLU A 1 99 ? 13.892 -3.129 -8.830 1.00 95.44 99 GLU A N 1
ATOM 778 C CA . GLU A 1 99 ? 14.419 -2.726 -7.518 1.00 95.44 99 GLU A CA 1
ATOM 779 C C . GLU A 1 99 ? 14.648 -1.214 -7.465 1.00 95.44 99 GLU A C 1
ATOM 781 O O . GLU A 1 99 ? 14.136 -0.535 -6.573 1.00 95.44 99 GLU A O 1
ATOM 786 N N . THR A 1 100 ? 15.306 -0.661 -8.488 1.00 96.06 100 THR A N 1
ATOM 787 C CA . THR A 1 100 ? 15.533 0.788 -8.602 1.00 96.06 100 THR A CA 1
ATOM 788 C C . THR A 1 100 ? 14.209 1.560 -8.593 1.00 96.06 100 THR A C 1
ATOM 790 O O . THR A 1 100 ? 14.082 2.609 -7.953 1.00 96.06 100 THR A O 1
ATOM 793 N N . MET A 1 101 ? 13.187 1.065 -9.297 1.00 97.12 101 MET A N 1
ATOM 794 C CA . MET A 1 101 ? 11.869 1.698 -9.299 1.00 97.12 101 MET A CA 1
ATOM 795 C C . MET A 1 101 ? 11.187 1.593 -7.926 1.00 97.12 101 MET A C 1
ATOM 797 O O . MET A 1 101 ? 10.653 2.591 -7.439 1.00 97.12 101 MET A O 1
ATOM 801 N N . LEU A 1 102 ? 11.223 0.428 -7.278 1.00 97.75 102 LEU A N 1
ATOM 802 C CA . LEU A 1 102 ? 10.592 0.197 -5.977 1.00 97.75 102 LEU A CA 1
ATOM 803 C C . LEU A 1 102 ? 11.235 1.023 -4.851 1.00 97.75 102 LEU A C 1
ATOM 805 O O . LEU A 1 102 ? 10.512 1.573 -4.017 1.00 97.75 102 LEU A O 1
ATOM 809 N N . GLU A 1 103 ? 12.557 1.212 -4.856 1.00 97.25 103 GLU A N 1
ATOM 810 C CA . GLU A 1 103 ? 13.259 2.081 -3.898 1.00 97.25 103 GLU A CA 1
ATOM 811 C C . GLU A 1 103 ? 12.807 3.549 -3.985 1.00 97.25 103 GLU A C 1
ATOM 813 O O . GLU A 1 103 ? 12.583 4.215 -2.961 1.00 97.25 103 GLU A O 1
ATOM 818 N N . ASN A 1 104 ? 12.627 4.050 -5.211 1.00 97.25 104 ASN A N 1
ATOM 819 C CA . ASN A 1 104 ? 12.126 5.400 -5.460 1.00 97.25 104 ASN A CA 1
ATOM 820 C C . ASN A 1 104 ? 10.671 5.543 -4.994 1.00 97.25 104 ASN A C 1
ATOM 822 O O . ASN A 1 104 ? 10.345 6.466 -4.242 1.00 97.25 104 ASN A O 1
ATOM 826 N N . LEU A 1 105 ? 9.815 4.589 -5.374 1.00 98.31 105 LEU A N 1
ATOM 827 C CA . LEU A 1 105 ? 8.406 4.567 -4.982 1.00 98.31 105 LEU A CA 1
ATOM 828 C C . LEU A 1 105 ? 8.230 4.487 -3.463 1.00 98.31 105 LEU A C 1
ATOM 830 O O . LEU A 1 105 ? 7.373 5.168 -2.901 1.00 98.31 105 LEU A O 1
ATOM 834 N N . ARG A 1 106 ? 9.062 3.700 -2.774 1.00 97.94 106 ARG A N 1
ATOM 835 C CA . ARG A 1 106 ? 9.072 3.616 -1.308 1.00 97.94 106 ARG A CA 1
ATOM 836 C C . ARG A 1 106 ? 9.334 4.975 -0.666 1.00 97.94 106 ARG A C 1
ATOM 838 O O . ARG A 1 106 ? 8.636 5.377 0.271 1.00 97.94 106 ARG A O 1
ATOM 845 N N . SER A 1 107 ? 10.338 5.685 -1.170 1.00 97.38 107 SER A N 1
ATOM 846 C CA . SER A 1 107 ? 10.699 7.015 -0.678 1.00 97.38 107 SER A CA 1
ATOM 847 C C . SER A 1 107 ? 9.566 8.021 -0.896 1.00 97.38 107 SER A C 1
ATOM 849 O O . SER A 1 107 ? 9.238 8.772 0.020 1.00 97.38 107 SER A O 1
ATOM 851 N N . GLU A 1 108 ? 8.910 7.983 -2.057 1.00 98.06 108 GLU A N 1
ATOM 852 C CA . GLU A 1 108 ? 7.760 8.836 -2.374 1.00 98.06 108 GLU A CA 1
ATOM 853 C C . GLU A 1 108 ? 6.540 8.526 -1.490 1.00 98.06 108 GLU A C 1
ATOM 855 O O . GLU A 1 108 ? 6.012 9.415 -0.818 1.00 98.06 108 GLU A O 1
ATOM 860 N N . ALA A 1 109 ? 6.126 7.259 -1.412 1.00 97.81 109 ALA A N 1
ATOM 861 C CA . ALA A 1 109 ? 4.955 6.850 -0.640 1.00 97.81 109 ALA A CA 1
ATOM 862 C C . ALA A 1 109 ? 5.120 7.153 0.858 1.00 97.81 109 ALA A C 1
ATOM 864 O O . ALA A 1 109 ? 4.203 7.681 1.489 1.00 97.81 109 ALA A O 1
ATOM 865 N N . SER A 1 110 ? 6.298 6.896 1.436 1.00 97.75 110 SER A N 1
ATOM 866 C CA . SER A 1 110 ? 6.571 7.199 2.852 1.00 97.75 110 SER A CA 1
ATOM 867 C C . SER A 1 110 ? 6.435 8.687 3.199 1.00 97.75 110 SER A C 1
ATOM 869 O O . SER A 1 110 ? 6.029 9.024 4.316 1.00 97.75 110 SER A O 1
ATOM 871 N N . GLN A 1 111 ? 6.692 9.573 2.233 1.00 96.12 111 GLN A N 1
ATOM 872 C CA . GLN A 1 111 ? 6.617 11.028 2.378 1.00 96.12 111 GLN A CA 1
ATOM 873 C C . GLN A 1 111 ? 5.276 11.616 1.899 1.00 96.12 111 GLN A C 1
ATOM 875 O O . GLN A 1 111 ? 5.015 12.801 2.105 1.00 96.12 111 GLN A O 1
ATOM 880 N N . GLY A 1 112 ? 4.377 10.798 1.341 1.00 92.38 112 GLY A N 1
ATOM 881 C CA . GLY A 1 112 ? 3.093 11.204 0.751 1.00 92.38 112 GLY A CA 1
ATOM 882 C C . GLY A 1 112 ? 1.989 11.623 1.737 1.00 92.38 112 GLY A C 1
ATOM 883 O O . GLY A 1 112 ? 0.805 11.582 1.394 1.00 92.38 112 GLY A O 1
ATOM 884 N N . GLY A 1 113 ? 2.329 11.983 2.978 1.00 91.75 113 GLY A N 1
ATOM 885 C CA . GLY A 1 113 ? 1.369 12.415 3.999 1.00 91.75 113 GLY A CA 1
ATOM 886 C C . GLY A 1 113 ? 0.295 11.361 4.297 1.00 91.75 113 GLY A C 1
ATOM 887 O O . GLY A 1 113 ? 0.617 10.254 4.722 1.00 91.75 113 GLY A O 1
ATOM 888 N N . MET A 1 114 ? -0.976 11.717 4.079 1.00 90.12 114 MET A N 1
ATOM 889 C CA . MET A 1 114 ? -2.131 10.820 4.264 1.00 90.12 114 MET A CA 1
ATOM 890 C C . MET A 1 114 ? -2.387 9.893 3.069 1.00 90.12 114 MET A C 1
ATOM 892 O O . MET A 1 114 ? -3.143 8.937 3.202 1.00 90.12 114 MET A O 1
ATOM 896 N N . HIS A 1 115 ? -1.789 10.163 1.904 1.00 90.88 115 HIS A N 1
ATOM 897 C CA . HIS A 1 115 ? -2.020 9.358 0.705 1.00 90.88 115 HIS A CA 1
ATOM 898 C C . HIS A 1 115 ? -1.231 8.042 0.735 1.00 90.88 115 HIS A C 1
ATOM 900 O O . HIS A 1 115 ? -1.761 7.002 0.358 1.00 90.88 115 HIS A O 1
ATOM 906 N N . LYS A 1 116 ? 0.020 8.098 1.217 1.00 95.88 116 LYS A N 1
ATOM 907 C CA . LYS A 1 116 ? 0.959 6.970 1.382 1.00 95.88 116 LYS A CA 1
ATOM 908 C C . LYS A 1 116 ? 0.953 5.934 0.255 1.00 95.88 116 LYS A C 1
ATOM 910 O O . LYS A 1 116 ? 1.003 4.729 0.504 1.00 95.88 116 LYS A O 1
ATOM 915 N N . TYR A 1 117 ? 0.892 6.421 -0.974 1.00 97.50 117 TYR A N 1
ATOM 916 C CA . TYR A 1 117 ? 0.822 5.640 -2.198 1.00 97.50 117 TYR A CA 1
ATOM 917 C C . TYR A 1 117 ? 1.760 6.262 -3.224 1.00 97.50 117 TYR A C 1
ATOM 919 O O . TYR A 1 117 ? 1.849 7.488 -3.304 1.00 97.50 117 TYR A O 1
ATOM 927 N N . ALA A 1 118 ? 2.424 5.418 -4.004 1.00 98.06 118 ALA A N 1
ATOM 928 C CA . ALA A 1 118 ? 3.175 5.829 -5.178 1.00 98.06 118 ALA A CA 1
ATOM 929 C C . ALA A 1 118 ? 3.102 4.725 -6.235 1.00 98.06 118 ALA A C 1
ATOM 931 O O . ALA A 1 118 ? 3.073 3.537 -5.908 1.00 98.06 118 ALA A O 1
ATOM 932 N N . SER A 1 119 ? 3.094 5.112 -7.507 1.00 97.94 119 SER A N 1
ATOM 933 C CA . SER A 1 119 ? 3.145 4.176 -8.630 1.00 97.94 119 SER A CA 1
ATOM 934 C C . SER A 1 119 ? 3.863 4.789 -9.812 1.00 97.94 119 SER A C 1
ATOM 936 O O . SER A 1 119 ? 3.695 5.978 -10.079 1.00 97.94 119 SER A O 1
ATOM 938 N N . ASN A 1 120 ? 4.608 3.97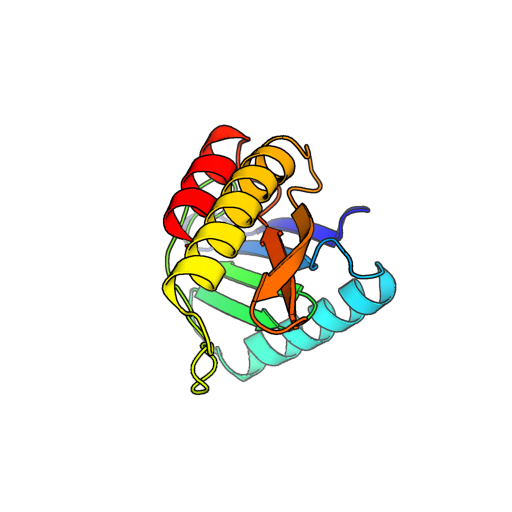6 -10.549 1.00 98.06 120 ASN A N 1
ATOM 939 C CA . ASN A 1 120 ? 5.312 4.417 -11.743 1.00 98.06 120 ASN A CA 1
ATOM 940 C C . ASN A 1 120 ? 5.506 3.245 -12.714 1.00 98.06 120 ASN A C 1
ATOM 942 O O . ASN A 1 120 ? 5.124 2.102 -12.439 1.00 98.06 120 ASN A O 1
ATOM 946 N N . SER A 1 121 ? 6.081 3.547 -13.870 1.00 97.62 121 SER A N 1
ATOM 947 C CA . SER A 1 121 ? 6.499 2.566 -14.853 1.00 97.62 121 SER A CA 1
ATOM 948 C C . SER A 1 121 ? 7.862 2.905 -15.432 1.00 97.62 121 SER A C 1
ATOM 950 O O . SER A 1 121 ? 8.150 4.076 -15.678 1.00 97.62 121 SER A O 1
ATOM 952 N N . THR A 1 122 ? 8.649 1.880 -15.734 1.00 95.75 122 THR A N 1
ATOM 953 C CA . THR A 1 122 ? 9.920 2.008 -16.451 1.00 95.75 122 THR A CA 1
ATOM 954 C C . THR A 1 122 ? 9.952 1.073 -17.655 1.00 95.75 122 THR A C 1
ATOM 956 O O . THR A 1 122 ? 9.193 0.103 -17.728 1.00 95.75 122 THR A O 1
ATOM 959 N N . GLN A 1 123 ? 10.811 1.381 -18.624 1.00 94.56 123 GLN A N 1
ATOM 960 C CA . GLN A 1 123 ? 11.149 0.412 -19.662 1.00 94.56 123 GLN A CA 1
ATOM 961 C C . GLN A 1 123 ? 12.019 -0.673 -19.037 1.00 94.56 123 GLN A C 1
ATOM 963 O O . GLN A 1 123 ? 12.911 -0.354 -18.259 1.00 94.56 123 GLN A O 1
ATOM 968 N N . GLY A 1 124 ? 11.723 -1.920 -19.373 1.00 89.62 124 GLY A N 1
ATOM 969 C CA . GLY A 1 124 ? 12.529 -3.080 -19.037 1.00 89.62 124 GLY A CA 1
ATOM 970 C C . GLY A 1 124 ? 13.017 -3.796 -20.301 1.00 89.62 124 GLY A C 1
ATOM 971 O O . GLY A 1 124 ? 12.818 -3.308 -21.424 1.00 89.62 124 GLY A O 1
ATOM 972 N N . PRO A 1 125 ? 13.627 -4.979 -20.138 1.00 88.50 125 PRO A N 1
ATOM 973 C CA . PRO A 1 125 ? 14.143 -5.763 -21.253 1.00 88.50 125 PRO A CA 1
ATOM 974 C C . PRO A 1 125 ? 13.046 -6.148 -22.259 1.00 88.50 125 PRO A C 1
ATOM 976 O O . PRO A 1 125 ? 11.858 -6.207 -21.938 1.00 88.50 125 PRO A O 1
ATOM 979 N N . ASP A 1 126 ? 13.451 -6.417 -23.504 1.00 86.19 126 ASP A N 1
ATOM 980 C CA . ASP A 1 126 ? 12.574 -6.834 -24.611 1.00 86.19 126 ASP A CA 1
ATOM 981 C C . ASP A 1 126 ? 11.409 -5.884 -24.932 1.00 86.19 126 ASP A C 1
ATOM 983 O O . ASP A 1 126 ? 10.337 -6.316 -25.365 1.00 86.19 126 ASP A O 1
ATOM 987 N N . PHE A 1 127 ? 11.613 -4.576 -24.754 1.00 85.31 127 PHE A N 1
ATOM 988 C CA . PHE A 1 127 ? 10.582 -3.556 -24.989 1.00 85.31 127 PHE A CA 1
ATOM 989 C C . PHE A 1 127 ? 9.328 -3.760 -24.119 1.00 85.31 127 PHE A C 1
ATOM 991 O O . PHE A 1 127 ? 8.230 -3.333 -24.490 1.00 85.31 127 PHE A O 1
ATOM 998 N N . GLN A 1 128 ? 9.476 -4.430 -22.972 1.00 89.31 128 GLN A N 1
ATOM 999 C CA . GLN A 1 128 ? 8.410 -4.568 -21.990 1.00 89.31 128 GLN A CA 1
ATOM 1000 C C . GLN A 1 128 ? 8.395 -3.361 -21.058 1.00 89.31 128 GLN A C 1
ATOM 1002 O O . GLN A 1 128 ? 9.427 -2.790 -20.722 1.00 89.31 128 GLN A O 1
ATOM 1007 N N . THR A 1 129 ? 7.205 -2.972 -20.613 1.00 94.94 129 THR A N 1
ATOM 1008 C CA . THR A 1 129 ? 7.050 -1.937 -19.590 1.00 94.94 129 THR A CA 1
ATOM 1009 C C . THR A 1 129 ? 6.818 -2.602 -18.241 1.00 94.94 129 THR A C 1
ATOM 1011 O O . THR A 1 129 ? 5.888 -3.394 -18.081 1.00 94.94 129 THR A O 1
ATOM 1014 N N . ILE A 1 130 ? 7.662 -2.269 -17.269 1.00 95.31 130 ILE A N 1
ATOM 1015 C CA . ILE A 1 130 ? 7.518 -2.704 -15.883 1.00 95.31 130 ILE A CA 1
ATOM 1016 C C . ILE A 1 130 ? 6.643 -1.673 -15.179 1.00 95.31 130 ILE A C 1
ATOM 1018 O O . ILE A 1 130 ? 6.961 -0.487 -15.182 1.00 95.31 130 ILE A O 1
ATOM 1022 N N . HIS A 1 131 ? 5.547 -2.119 -14.572 1.00 96.75 131 HIS A N 1
ATOM 1023 C CA . HIS A 1 131 ? 4.674 -1.285 -13.749 1.00 96.75 131 HIS A CA 1
ATOM 1024 C C . HIS A 1 131 ? 4.819 -1.691 -12.287 1.00 96.75 131 HIS A C 1
ATOM 1026 O O . HIS A 1 131 ? 4.782 -2.881 -11.978 1.00 96.75 131 HIS A O 1
ATOM 1032 N N . ALA A 1 132 ? 4.924 -0.715 -11.389 1.00 96.94 132 ALA A N 1
ATOM 1033 C CA . ALA A 1 132 ? 4.933 -0.970 -9.955 1.00 96.94 132 ALA A CA 1
ATOM 1034 C C . ALA A 1 132 ? 4.105 0.062 -9.194 1.00 96.94 132 ALA A C 1
ATOM 1036 O O . ALA A 1 132 ? 3.965 1.217 -9.603 1.00 96.94 132 ALA A O 1
ATOM 1037 N N . LEU A 1 133 ? 3.577 -0.377 -8.056 1.00 97.12 133 LEU A N 1
ATOM 1038 C CA . LEU A 1 133 ? 2.953 0.472 -7.057 1.00 97.12 133 LEU A CA 1
ATOM 1039 C C . LEU A 1 133 ? 3.352 -0.012 -5.670 1.00 97.12 133 LEU A C 1
ATOM 1041 O O . LEU A 1 133 ? 3.552 -1.207 -5.461 1.00 97.12 133 LEU A O 1
ATOM 1045 N N . VAL A 1 134 ? 3.421 0.915 -4.724 1.00 97.44 134 VAL A N 1
ATOM 1046 C CA . VAL A 1 134 ? 3.619 0.625 -3.303 1.00 97.44 134 VAL A CA 1
ATOM 1047 C C . VAL A 1 134 ? 2.633 1.448 -2.487 1.00 97.44 134 VAL A C 1
ATOM 1049 O O . VAL A 1 134 ? 2.257 2.559 -2.872 1.00 97.44 134 VAL A O 1
ATOM 1052 N N . GLN A 1 135 ? 2.188 0.903 -1.356 1.00 96.69 135 GLN A N 1
ATOM 1053 C CA . GLN A 1 135 ? 1.217 1.573 -0.501 1.00 96.69 135 GLN A CA 1
ATOM 1054 C C . GLN A 1 135 ? 1.368 1.160 0.963 1.00 96.69 135 GLN A C 1
ATO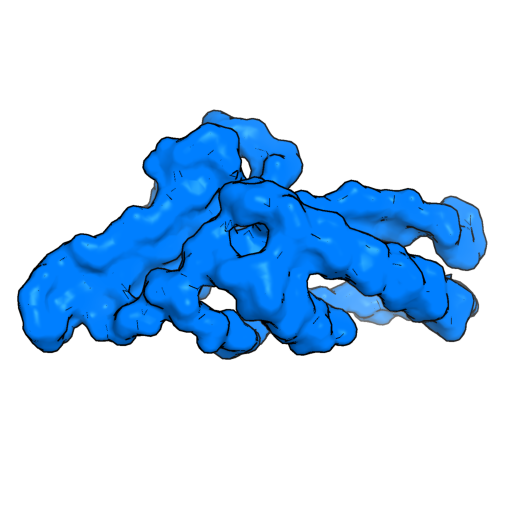M 1056 O O . GLN A 1 135 ? 1.541 -0.018 1.263 1.00 96.69 135 GLN A O 1
ATOM 1061 N N . CYS A 1 136 ? 1.217 2.123 1.872 1.00 95.88 136 CYS A N 1
ATOM 1062 C CA . CYS A 1 136 ? 1.096 1.893 3.312 1.00 95.88 136 CYS A CA 1
ATOM 1063 C C . CYS A 1 136 ? -0.274 2.338 3.823 1.00 95.88 136 CYS A C 1
ATOM 1065 O O . CYS A 1 136 ? -0.907 3.219 3.238 1.00 95.88 136 CYS A O 1
ATOM 1067 N N . THR A 1 137 ? -0.702 1.824 4.977 1.00 95.50 137 THR A N 1
ATOM 1068 C CA . THR A 1 137 ? -1.889 2.352 5.657 1.00 95.50 137 THR A CA 1
ATOM 1069 C C . THR A 1 137 ? -1.616 3.753 6.214 1.00 95.50 137 THR A C 1
ATOM 1071 O O . THR A 1 137 ? -0.543 4.028 6.757 1.00 95.50 137 THR A O 1
ATOM 1074 N N . ALA A 1 138 ? -2.567 4.677 6.036 1.00 95.62 138 ALA A N 1
ATOM 1075 C CA . ALA A 1 138 ? -2.356 6.103 6.318 1.00 95.62 138 ALA A CA 1
ATOM 1076 C C . ALA A 1 138 ? -2.100 6.421 7.804 1.00 95.62 138 ALA A C 1
ATOM 1078 O O . ALA A 1 138 ? -1.592 7.493 8.118 1.00 95.62 138 ALA A O 1
ATOM 1079 N N . ASP A 1 139 ? -2.417 5.494 8.710 1.00 95.69 139 ASP A N 1
ATOM 1080 C CA . ASP A 1 139 ? -2.164 5.590 10.149 1.00 95.69 139 ASP A CA 1
ATOM 1081 C C . ASP A 1 139 ? -0.696 5.390 10.553 1.00 95.69 139 ASP A C 1
ATOM 1083 O O . ASP A 1 139 ? -0.335 5.732 11.677 1.00 95.69 139 ASP A O 1
ATOM 1087 N N . LEU A 1 140 ? 0.155 4.870 9.663 1.00 96.88 140 LEU A N 1
ATOM 1088 C CA . LEU A 1 140 ? 1.580 4.693 9.948 1.00 96.88 140 LEU A CA 1
ATOM 1089 C C . LEU A 1 140 ? 2.346 6.021 9.917 1.00 96.88 140 LEU A C 1
ATOM 1091 O O . LEU A 1 140 ? 2.002 6.959 9.192 1.00 96.88 140 LEU A O 1
ATOM 1095 N N . THR A 1 141 ? 3.457 6.104 10.648 1.00 97.12 141 THR A N 1
ATOM 1096 C CA . THR A 1 141 ? 4.393 7.227 10.487 1.00 97.12 141 THR A CA 1
ATOM 1097 C C . THR A 1 141 ? 5.097 7.161 9.122 1.00 97.12 141 THR A C 1
ATOM 1099 O O . THR A 1 141 ? 4.957 6.192 8.371 1.00 97.12 141 THR A O 1
ATOM 1102 N N . ALA A 1 142 ? 5.834 8.210 8.742 1.00 97.00 142 ALA A N 1
ATOM 1103 C CA . ALA A 1 142 ? 6.669 8.160 7.537 1.00 97.00 142 ALA A CA 1
ATOM 1104 C C . ALA A 1 142 ? 7.738 7.058 7.652 1.00 97.00 142 ALA A C 1
ATOM 1106 O O . ALA A 1 142 ? 7.907 6.268 6.727 1.00 97.00 142 ALA A O 1
ATOM 1107 N N . GLN A 1 143 ? 8.382 6.953 8.820 1.00 96.50 143 GLN A N 1
ATOM 1108 C CA . GLN A 1 143 ? 9.401 5.938 9.086 1.00 96.50 143 GLN A CA 1
ATOM 1109 C C . GLN A 1 143 ? 8.817 4.523 9.081 1.00 96.50 143 GLN A C 1
ATOM 1111 O O . GLN A 1 143 ? 9.389 3.636 8.458 1.00 96.50 143 GLN A O 1
ATOM 1116 N N . ASP A 1 144 ? 7.669 4.309 9.729 1.00 96.81 144 ASP A N 1
ATOM 1117 C CA . ASP A 1 144 ? 7.041 2.984 9.751 1.00 96.81 144 ASP A CA 1
ATOM 1118 C C . ASP A 1 144 ? 6.567 2.570 8.362 1.00 96.81 144 ASP A C 1
ATOM 1120 O O . ASP A 1 144 ? 6.708 1.410 7.996 1.00 96.81 144 ASP A O 1
ATOM 1124 N N . CYS A 1 145 ? 6.054 3.509 7.560 1.00 97.06 145 CYS A N 1
ATOM 1125 C CA . CYS A 1 145 ? 5.725 3.227 6.167 1.00 97.06 145 CYS A CA 1
ATOM 1126 C C . CYS A 1 145 ? 6.974 2.850 5.359 1.00 97.06 145 CYS A C 1
ATOM 1128 O O . CYS A 1 145 ? 6.961 1.843 4.658 1.00 97.06 145 CYS A O 1
ATOM 1130 N N . PHE A 1 146 ? 8.066 3.607 5.499 1.00 96.44 146 PHE A N 1
ATOM 1131 C CA . PHE A 1 146 ? 9.329 3.294 4.831 1.00 96.44 146 PHE A CA 1
ATOM 1132 C C . PHE A 1 146 ? 9.833 1.889 5.201 1.00 96.44 146 PHE A C 1
ATOM 1134 O O . PHE A 1 146 ? 10.133 1.093 4.317 1.00 96.44 146 PHE A O 1
ATOM 1141 N N . ASN A 1 147 ? 9.842 1.559 6.496 1.00 95.31 147 ASN A N 1
ATOM 1142 C CA . ASN A 1 147 ? 10.262 0.250 7.002 1.00 95.31 147 ASN A CA 1
ATOM 1143 C C . ASN A 1 147 ? 9.321 -0.883 6.556 1.00 95.31 147 ASN A C 1
ATOM 1145 O O . ASN A 1 147 ? 9.776 -1.981 6.259 1.00 95.31 147 ASN A O 1
ATOM 1149 N N . CYS A 1 148 ? 8.009 -0.627 6.501 1.00 95.00 148 CYS A N 1
ATOM 1150 C CA . CYS A 1 148 ? 7.018 -1.594 6.025 1.00 95.00 148 CYS A CA 1
ATOM 1151 C C . CYS A 1 148 ? 7.296 -1.995 4.572 1.00 95.00 148 CYS A C 1
ATOM 1153 O O . CYS A 1 148 ? 7.275 -3.175 4.236 1.00 95.00 148 CYS A O 1
ATOM 1155 N N . LEU A 1 149 ? 7.590 -1.004 3.727 1.00 95.12 149 LEU A N 1
ATOM 1156 C CA . LEU A 1 149 ? 7.849 -1.212 2.307 1.00 95.12 149 LEU A CA 1
ATOM 1157 C C . LEU A 1 149 ? 9.213 -1.857 2.034 1.00 95.12 149 LEU A C 1
ATOM 1159 O O . LEU A 1 149 ? 9.322 -2.580 1.058 1.00 95.12 149 LEU A O 1
ATOM 1163 N N . ASP A 1 150 ? 10.217 -1.656 2.893 1.00 90.00 150 ASP A N 1
ATOM 1164 C CA . ASP A 1 150 ? 11.502 -2.381 2.834 1.00 90.00 150 ASP A CA 1
ATOM 1165 C C . ASP A 1 150 ? 11.344 -3.893 3.040 1.00 90.00 150 ASP A C 1
ATOM 1167 O O . ASP A 1 150 ? 12.119 -4.675 2.516 1.00 90.00 150 ASP A O 1
ATOM 1171 N N . SER A 1 151 ? 10.313 -4.320 3.773 1.00 76.12 151 SER A N 1
ATOM 1172 C CA . SER A 1 151 ? 9.981 -5.744 3.919 1.00 76.12 151 SER A CA 1
ATOM 1173 C C . SER A 1 151 ? 9.051 -6.268 2.816 1.00 76.12 151 SER A C 1
ATOM 1175 O O . SER A 1 151 ? 8.643 -7.424 2.880 1.00 76.12 151 SER A O 1
ATOM 1177 N N . GLY A 1 152 ? 8.635 -5.411 1.876 1.00 70.31 152 GLY A N 1
ATOM 1178 C CA . GLY A 1 152 ? 7.616 -5.719 0.870 1.00 70.31 152 GLY A CA 1
ATOM 1179 C C . GLY A 1 152 ? 8.162 -6.165 -0.486 1.00 70.31 152 GLY A C 1
ATOM 1180 O O . GLY A 1 152 ? 7.364 -6.586 -1.326 1.00 70.31 152 GLY A O 1
ATOM 1181 N N . PHE A 1 153 ? 9.472 -6.046 -0.711 1.00 67.75 153 PHE A N 1
ATOM 1182 C CA . PHE A 1 153 ? 10.169 -6.481 -1.920 1.00 67.75 153 PHE A CA 1
ATOM 1183 C C . PHE A 1 153 ? 11.641 -6.768 -1.629 1.00 67.75 153 PHE A C 1
ATOM 1185 O O . PHE A 1 153 ? 12.214 -6.057 -0.776 1.00 67.75 153 PHE A O 1
#

pLDDT: mean 94.1, std 4.6, range [67.75, 98.31]

Sequence (153 aa):
MDSFGFYNSSMGLNSDTVSVIAQCRGDVQLQACRDCISNATRKILEVCRYKRWALGYYDHCMLRYSNESIIGNLATQPERILFNIANASSPDEFMQDLETMLENLRSEASQGGMHKYASNSTQGPDFQTIHALVQCTADLTAQDCFNCLDSGF